Protein AF-A0A843HSG4-F1 (afdb_monomer)

Secondary structure (DSSP, 8-state):
--EEEHHHHHHHTTS-HHHHHHHHHTT-S-TTTEEEETTEEEEEHHHHHHHHTT--

pLDDT: mean 93.92, std 6.82, range [56.56, 98.12]

Radius of gyration: 10.3 Å; Cα contacts (8 Å, |Δi|>4): 56; chains: 1; bounding box: 21×24×22 Å

Sequence (56 aa):
MELLSVAEVAKIMSVNERTLRTWINRKQIPDSVIFRIGNTVRFVRSKFENWVNGGI

Structure (mmCIF, N/CA/C/O backbone):
data_AF-A0A843HSG4-F1
#
_entry.id   AF-A0A843HSG4-F1
#
loop_
_atom_site.group_PDB
_atom_site.id
_atom_site.type_symbol
_atom_site.label_atom_id
_atom_site.label_alt_id
_atom_site.label_comp_id
_atom_site.label_asym_id
_atom_site.label_entity_id
_atom_site.label_seq_id
_atom_site.pdbx_PDB_ins_code
_atom_site.Cartn_x
_atom_site.Cartn_y
_atom_site.Cartn_z
_atom_site.occupancy
_atom_site.B_iso_or_equiv
_atom_site.auth_seq_id
_atom_site.auth_comp_id
_atom_site.auth_asym_id
_atom_site.auth_atom_id
_atom_site.pdbx_PDB_model_num
ATOM 1 N N . MET A 1 1 ? -7.510 14.389 -8.385 1.00 78.25 1 MET A N 1
ATOM 2 C CA . MET A 1 1 ? -6.658 13.550 -7.514 1.00 78.25 1 MET A CA 1
ATOM 3 C C . MET A 1 1 ? -7.340 12.202 -7.381 1.00 78.25 1 MET A C 1
ATOM 5 O O . MET A 1 1 ? -8.428 12.159 -6.827 1.00 78.25 1 MET A O 1
ATOM 9 N N . GLU A 1 2 ? -6.760 11.144 -7.944 1.00 95.19 2 GLU A N 1
ATOM 10 C CA . GLU A 1 2 ? -7.338 9.795 -7.887 1.00 95.19 2 GLU A CA 1
ATOM 11 C C . GLU A 1 2 ? -6.713 9.000 -6.731 1.00 95.19 2 GLU A C 1
ATOM 13 O O . GLU A 1 2 ? -5.489 8.995 -6.560 1.00 95.19 2 GLU A O 1
ATOM 18 N N . LEU A 1 3 ? -7.564 8.375 -5.914 1.00 97.25 3 LEU A N 1
ATOM 19 C CA . LEU A 1 3 ? -7.174 7.629 -4.723 1.00 97.25 3 LEU A CA 1
ATOM 20 C C . LEU A 1 3 ? -7.527 6.156 -4.893 1.00 97.25 3 LEU A C 1
ATOM 22 O O . LEU A 1 3 ? -8.683 5.829 -5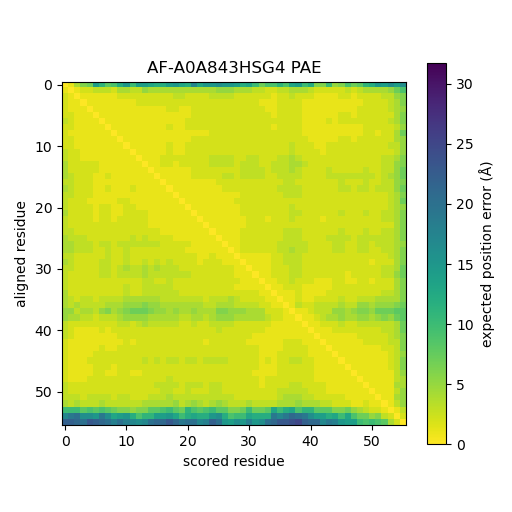.136 1.00 97.25 3 LEU A O 1
ATOM 26 N N . LEU A 1 4 ? -6.551 5.283 -4.670 1.00 97.62 4 LEU A N 1
ATOM 27 C CA . LEU A 1 4 ? -6.743 3.839 -4.653 1.00 97.62 4 LEU A CA 1
ATOM 28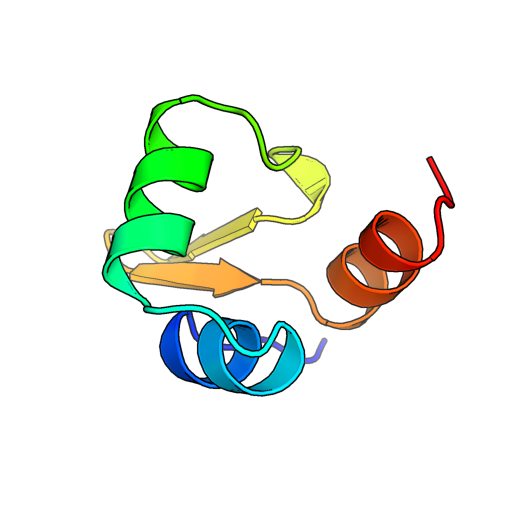 C C . LEU A 1 4 ? -6.855 3.338 -3.214 1.00 97.62 4 LEU A C 1
ATOM 30 O O . LEU A 1 4 ? -6.157 3.788 -2.302 1.00 97.62 4 LEU A O 1
ATOM 34 N N . SER A 1 5 ? -7.747 2.387 -2.997 1.00 97.50 5 SER A N 1
ATOM 35 C CA . SER A 1 5 ? -7.832 1.597 -1.778 1.00 97.50 5 SER A CA 1
ATOM 36 C C . SER A 1 5 ? -6.693 0.579 -1.687 1.00 97.50 5 SER A C 1
ATOM 38 O O . SER A 1 5 ? -6.061 0.220 -2.679 1.00 97.50 5 SER A O 1
ATOM 40 N N . VAL A 1 6 ? -6.462 0.053 -0.480 1.00 97.06 6 VAL A N 1
ATOM 41 C CA . VAL A 1 6 ? -5.528 -1.067 -0.266 1.00 97.06 6 VAL A CA 1
ATOM 42 C C . VAL A 1 6 ? -5.907 -2.276 -1.133 1.00 97.06 6 VAL A C 1
ATOM 44 O O . VAL A 1 6 ? -5.020 -2.916 -1.682 1.00 97.06 6 VAL A O 1
ATOM 47 N N . ALA A 1 7 ? -7.205 -2.553 -1.298 1.00 97.50 7 ALA A N 1
ATOM 48 C CA . ALA A 1 7 ? -7.710 -3.658 -2.110 1.00 97.50 7 ALA A CA 1
ATOM 49 C C . ALA A 1 7 ? -7.396 -3.489 -3.606 1.00 97.50 7 ALA A C 1
ATOM 51 O O . ALA A 1 7 ? -7.003 -4.443 -4.272 1.00 97.50 7 ALA A O 1
ATOM 52 N N . GLU A 1 8 ? -7.542 -2.278 -4.148 1.00 98.12 8 GLU A N 1
ATOM 53 C CA . GLU A 1 8 ? -7.203 -1.994 -5.550 1.00 98.12 8 GLU A CA 1
ATOM 54 C C . GLU A 1 8 ? -5.700 -2.112 -5.791 1.00 98.12 8 GLU A C 1
ATOM 56 O O . GLU A 1 8 ? -5.282 -2.767 -6.742 1.00 98.12 8 GLU A O 1
ATOM 61 N N . VAL A 1 9 ? -4.881 -1.561 -4.892 1.00 97.56 9 VAL A N 1
ATOM 62 C CA . VAL A 1 9 ? -3.420 -1.692 -4.981 1.00 97.56 9 VAL A CA 1
ATOM 63 C C . VAL A 1 9 ? -2.982 -3.152 -4.849 1.00 97.56 9 VAL A C 1
ATOM 65 O O . VAL A 1 9 ? -2.103 -3.591 -5.586 1.00 97.56 9 VAL A O 1
ATOM 68 N N . ALA A 1 10 ? -3.629 -3.929 -3.975 1.00 97.62 10 ALA A N 1
ATOM 69 C CA . ALA A 1 10 ? -3.375 -5.362 -3.819 1.00 97.62 10 ALA A CA 1
ATOM 70 C C . ALA A 1 10 ? -3.582 -6.113 -5.137 1.00 97.62 10 ALA A C 1
ATOM 72 O O . ALA A 1 10 ? -2.726 -6.897 -5.543 1.00 97.62 10 ALA A O 1
ATOM 73 N N . LYS A 1 11 ? -4.683 -5.812 -5.837 1.00 97.81 11 LYS A N 1
ATOM 74 C CA . LYS A 1 11 ? -4.976 -6.379 -7.157 1.00 97.81 11 LYS A CA 1
ATOM 75 C C . LYS A 1 11 ? -3.937 -5.966 -8.197 1.00 97.81 11 LYS A C 1
ATOM 77 O O . LYS A 1 11 ? -3.443 -6.832 -8.907 1.00 97.81 11 LYS A O 1
ATOM 82 N N . ILE A 1 12 ? -3.571 -4.682 -8.260 1.00 96.38 12 ILE A N 1
ATOM 83 C CA . ILE A 1 12 ? -2.580 -4.177 -9.228 1.00 96.38 12 ILE A CA 1
ATOM 84 C C . ILE A 1 12 ? -1.220 -4.855 -9.027 1.00 96.38 12 ILE A C 1
ATOM 86 O O . ILE A 1 12 ? -0.610 -5.321 -9.982 1.00 96.38 12 ILE A O 1
ATOM 90 N N . MET A 1 13 ? -0.760 -4.958 -7.780 1.00 95.00 13 MET A N 1
ATOM 91 C CA . MET A 1 13 ? 0.527 -5.577 -7.453 1.00 95.00 13 MET A CA 1
ATOM 92 C C . MET A 1 13 ? 0.474 -7.112 -7.419 1.00 95.00 13 MET A C 1
ATOM 94 O O . MET A 1 13 ? 1.501 -7.742 -7.185 1.00 95.00 13 MET A O 1
ATOM 98 N N . SER A 1 14 ? -0.701 -7.720 -7.624 1.00 96.88 14 SER A N 1
ATOM 99 C CA . SER A 1 14 ? -0.923 -9.167 -7.490 1.00 96.88 14 SER A CA 1
ATOM 100 C C . SER A 1 14 ? -0.449 -9.734 -6.141 1.00 96.88 14 SER A C 1
ATOM 102 O O . SER A 1 14 ? 0.142 -10.810 -6.067 1.00 96.88 14 SER A O 1
ATOM 104 N N . VAL A 1 15 ? -0.719 -9.012 -5.048 1.00 96.94 15 VAL A N 1
ATOM 105 C CA . VAL A 1 15 ? -0.396 -9.424 -3.669 1.00 96.94 15 VAL A CA 1
ATOM 106 C C . VAL A 1 15 ? -1.638 -9.417 -2.781 1.00 96.94 15 VAL A C 1
ATOM 108 O O . VAL A 1 15 ? -2.672 -8.851 -3.118 1.00 96.94 15 VAL A O 1
ATOM 111 N N . ASN A 1 16 ? -1.545 -10.028 -1.600 1.00 97.56 16 ASN A N 1
ATOM 112 C CA . ASN A 1 16 ? -2.617 -9.969 -0.608 1.00 97.56 16 ASN A CA 1
ATOM 113 C C . ASN A 1 16 ? -2.675 -8.583 0.072 1.00 97.56 16 ASN A C 1
ATOM 115 O O . ASN A 1 16 ? -1.638 -7.993 0.383 1.00 97.56 16 ASN A O 1
ATOM 119 N N . GLU A 1 17 ? -3.874 -8.093 0.404 1.00 97.56 17 GLU A N 1
ATOM 120 C CA . GLU A 1 17 ? -4.052 -6.854 1.181 1.00 97.56 17 GLU A CA 1
ATOM 121 C C . GLU A 1 17 ? -3.279 -6.860 2.505 1.00 97.56 17 GLU A C 1
ATOM 123 O O . GLU A 1 17 ? -2.739 -5.834 2.924 1.00 97.56 17 GLU A O 1
ATOM 128 N N . ARG A 1 18 ? -3.196 -8.018 3.172 1.00 97.31 18 ARG A N 1
ATOM 129 C CA . ARG A 1 18 ? -2.433 -8.183 4.412 1.00 97.31 18 ARG A CA 1
ATOM 130 C C . ARG A 1 18 ? -0.954 -7.883 4.194 1.00 97.31 18 ARG A C 1
ATOM 132 O O . ARG A 1 18 ? -0.357 -7.212 5.030 1.00 97.31 18 ARG A O 1
ATOM 139 N N . THR A 1 19 ? -0.392 -8.322 3.069 1.00 97.25 19 THR A N 1
ATOM 140 C CA . THR A 1 19 ? 1.000 -8.050 2.693 1.00 97.25 19 THR A CA 1
ATOM 141 C C . THR A 1 19 ? 1.231 -6.548 2.546 1.00 97.25 19 THR A C 1
ATOM 143 O O . THR A 1 19 ? 2.146 -6.015 3.170 1.00 97.25 19 THR A O 1
ATOM 146 N N . LEU A 1 20 ? 0.347 -5.840 1.834 1.00 96.00 20 LEU A N 1
ATOM 147 C CA . LEU A 1 20 ? 0.424 -4.379 1.714 1.00 96.00 20 LEU A CA 1
ATOM 148 C C . LEU A 1 20 ? 0.330 -3.675 3.066 1.00 96.00 20 LEU A C 1
ATOM 150 O O . LEU A 1 20 ? 1.120 -2.779 3.349 1.00 96.00 20 LEU A O 1
ATOM 154 N N . ARG A 1 21 ? -0.597 -4.092 3.936 1.00 95.06 21 ARG A N 1
ATOM 155 C CA . ARG A 1 21 ? -0.708 -3.534 5.295 1.00 95.06 21 ARG A CA 1
ATOM 156 C C . ARG A 1 21 ? 0.568 -3.757 6.100 1.00 95.06 21 ARG A C 1
ATOM 158 O O . ARG A 1 21 ? 1.008 -2.853 6.804 1.00 95.06 21 ARG A O 1
ATOM 165 N N . THR A 1 22 ? 1.188 -4.929 5.978 1.00 97.31 22 THR A N 1
ATOM 166 C CA . THR A 1 22 ? 2.487 -5.203 6.595 1.00 97.31 22 THR A CA 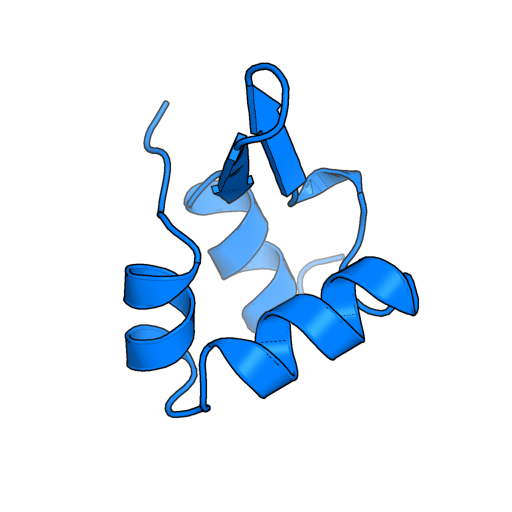1
ATOM 167 C C . THR A 1 22 ? 3.575 -4.280 6.048 1.00 97.31 22 THR A C 1
ATOM 169 O O . THR A 1 22 ? 4.322 -3.723 6.847 1.00 97.31 22 THR A O 1
ATOM 172 N N . TRP A 1 23 ? 3.646 -4.060 4.734 1.00 96.38 23 TRP A N 1
ATOM 173 C CA . TRP A 1 23 ? 4.620 -3.145 4.127 1.00 96.38 23 TRP A CA 1
ATOM 174 C C . TRP A 1 23 ? 4.427 -1.696 4.580 1.00 96.38 23 TRP A C 1
ATOM 176 O O . TRP A 1 23 ? 5.402 -1.037 4.936 1.00 96.38 23 TRP A O 1
ATOM 186 N N . ILE A 1 24 ? 3.177 -1.226 4.656 1.00 94.88 24 ILE A N 1
ATOM 187 C CA . ILE A 1 24 ? 2.830 0.094 5.206 1.00 94.88 24 ILE A CA 1
ATOM 188 C C . ILE A 1 24 ? 3.315 0.212 6.655 1.00 94.88 24 ILE A C 1
ATOM 190 O O . ILE A 1 24 ? 4.012 1.162 7.002 1.00 94.88 24 ILE A O 1
ATOM 194 N N . ASN A 1 25 ? 2.991 -0.769 7.503 1.00 94.56 25 ASN A N 1
ATOM 195 C CA . ASN A 1 25 ? 3.365 -0.747 8.920 1.00 94.56 25 ASN A CA 1
ATOM 196 C C . ASN A 1 25 ? 4.885 -0.812 9.125 1.00 94.56 25 ASN A C 1
ATOM 198 O O . ASN A 1 25 ? 5.410 -0.222 10.065 1.00 94.56 25 ASN A O 1
ATOM 202 N N . ARG A 1 26 ? 5.595 -1.512 8.235 1.00 96.88 26 ARG A N 1
ATOM 203 C CA . ARG A 1 26 ? 7.061 -1.605 8.222 1.00 96.88 26 ARG A CA 1
ATOM 204 C C . ARG A 1 26 ? 7.742 -0.424 7.524 1.00 96.88 26 ARG A C 1
ATOM 206 O O . ARG A 1 26 ? 8.961 -0.447 7.399 1.00 96.88 26 ARG A O 1
ATOM 213 N N . LYS A 1 27 ? 6.985 0.586 7.073 1.00 94.25 27 LYS A N 1
ATOM 214 C CA . LYS A 1 27 ? 7.487 1.762 6.338 1.00 94.25 27 LYS A CA 1
ATOM 215 C C . LYS A 1 27 ? 8.282 1.408 5.070 1.00 94.25 27 LYS A C 1
ATOM 217 O O . LYS A 1 27 ? 9.210 2.111 4.694 1.00 94.25 27 LYS A O 1
ATOM 222 N N . GLN A 1 28 ? 7.918 0.307 4.412 1.00 94.69 28 GLN A N 1
ATOM 223 C CA . GLN A 1 28 ? 8.533 -0.132 3.150 1.00 94.69 28 GLN A CA 1
ATOM 224 C C . GLN A 1 28 ? 7.925 0.564 1.927 1.00 94.69 28 GLN A C 1
ATOM 226 O O . GLN A 1 28 ? 8.508 0.544 0.848 1.00 94.69 28 GLN A O 1
ATOM 231 N N . ILE A 1 29 ? 6.753 1.176 2.097 1.00 93.81 29 ILE A N 1
ATOM 232 C CA . ILE A 1 29 ? 6.133 2.047 1.103 1.00 93.81 29 ILE A CA 1
ATOM 233 C C . ILE A 1 29 ? 6.392 3.489 1.548 1.00 93.81 29 ILE A C 1
ATOM 235 O O . ILE A 1 29 ? 6.098 3.800 2.708 1.00 93.81 29 ILE A O 1
ATOM 239 N N . PRO A 1 30 ? 6.913 4.367 0.674 1.00 93.38 30 PRO A N 1
ATOM 240 C CA . PRO A 1 30 ? 7.146 5.761 1.025 1.00 93.38 30 PRO A CA 1
ATOM 241 C C . PRO A 1 30 ? 5.864 6.453 1.505 1.00 93.38 30 PRO A C 1
ATOM 243 O O . PRO A 1 30 ? 4.820 6.368 0.854 1.00 93.38 30 PRO A O 1
ATOM 246 N N . ASP A 1 31 ? 5.949 7.208 2.606 1.00 93.12 31 ASP A N 1
ATOM 247 C CA . ASP A 1 31 ? 4.805 7.964 3.143 1.00 93.12 31 ASP A CA 1
ATOM 248 C C . ASP A 1 31 ? 4.258 8.985 2.129 1.00 93.12 31 ASP A C 1
ATOM 250 O O . ASP A 1 31 ? 3.083 9.332 2.179 1.00 93.12 31 ASP A O 1
ATOM 254 N N . SER A 1 32 ? 5.072 9.429 1.163 1.00 92.88 32 SER A N 1
ATOM 255 C CA . SER A 1 32 ? 4.648 10.333 0.089 1.00 92.88 32 SER A CA 1
ATOM 256 C C . SER A 1 32 ? 3.581 9.725 -0.827 1.00 92.88 32 SER A C 1
ATOM 258 O O . SER A 1 32 ? 2.761 10.475 -1.362 1.00 92.88 32 SER A O 1
ATOM 260 N N . VAL A 1 33 ? 3.581 8.398 -0.996 1.00 95.19 33 VAL A N 1
ATOM 261 C CA . VAL A 1 33 ? 2.627 7.623 -1.807 1.00 95.19 33 VAL A CA 1
ATOM 262 C C . VAL A 1 33 ? 1.317 7.387 -1.045 1.00 95.19 33 VAL A C 1
ATOM 264 O O . VAL A 1 33 ? 0.241 7.285 -1.645 1.00 95.19 33 VAL A O 1
ATOM 267 N N . ILE A 1 34 ? 1.403 7.324 0.284 1.00 95.88 34 ILE A N 1
ATOM 268 C CA . ILE A 1 34 ? 0.297 7.004 1.180 1.00 95.88 34 ILE A CA 1
ATOM 269 C C . ILE A 1 34 ? -0.489 8.272 1.523 1.00 95.88 34 ILE A C 1
ATOM 271 O O . ILE A 1 34 ? 0.053 9.285 1.952 1.00 95.88 34 ILE A O 1
ATOM 275 N N . PHE A 1 35 ? -1.810 8.191 1.410 1.00 96.06 35 PHE A N 1
ATOM 276 C CA . PHE A 1 35 ? -2.736 9.220 1.860 1.00 96.06 35 PHE A CA 1
ATOM 277 C C . PHE A 1 35 ? -3.651 8.648 2.945 1.00 96.06 35 PHE A C 1
ATOM 279 O O . PHE A 1 35 ? -4.331 7.645 2.727 1.00 96.06 35 PHE A O 1
ATOM 286 N N . ARG A 1 36 ? -3.666 9.256 4.135 1.00 94.44 36 ARG A N 1
ATOM 287 C CA . ARG A 1 36 ? -4.499 8.805 5.262 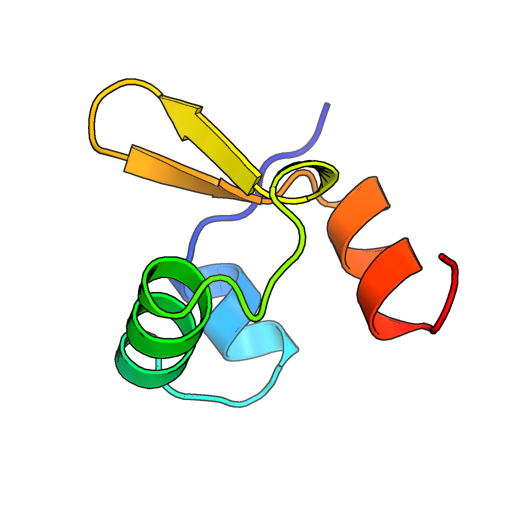1.00 94.44 36 ARG A CA 1
ATOM 288 C C . ARG A 1 36 ? -5.711 9.722 5.426 1.00 94.44 36 ARG A C 1
ATOM 290 O O . ARG A 1 36 ? -5.554 10.933 5.523 1.00 94.44 36 ARG A O 1
ATOM 297 N N . ILE A 1 37 ? -6.905 9.131 5.486 1.00 92.44 37 ILE A N 1
ATOM 298 C CA . ILE A 1 37 ? -8.166 9.816 5.811 1.00 92.44 37 ILE A CA 1
ATOM 299 C C . ILE A 1 37 ? -8.701 9.188 7.098 1.00 92.44 37 ILE A C 1
ATOM 301 O O . ILE A 1 37 ? -9.276 8.095 7.076 1.00 92.44 37 ILE A O 1
ATOM 305 N N . GLY A 1 38 ? -8.441 9.838 8.235 1.00 92.12 38 GLY A N 1
ATOM 306 C CA . GLY A 1 38 ? -8.613 9.212 9.548 1.00 92.12 38 GLY A CA 1
ATOM 307 C C . GLY A 1 38 ? -7.815 7.904 9.628 1.00 92.12 38 GLY A C 1
ATOM 308 O O . GLY A 1 38 ? -6.626 7.878 9.317 1.00 92.12 38 GLY A O 1
ATOM 309 N N . ASN A 1 39 ? -8.492 6.802 9.962 1.00 90.12 39 ASN A N 1
ATOM 310 C CA . ASN A 1 39 ? -7.889 5.462 10.019 1.00 90.12 39 ASN A CA 1
ATOM 311 C C . ASN A 1 39 ? -7.827 4.744 8.658 1.00 90.12 39 ASN A C 1
ATOM 313 O O . ASN A 1 39 ? -7.301 3.633 8.564 1.00 90.12 39 AS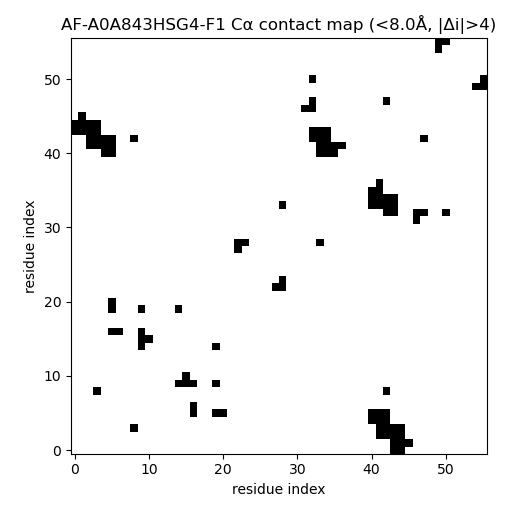N A O 1
ATOM 317 N N . THR A 1 40 ? -8.370 5.342 7.596 1.00 93.94 40 THR A N 1
ATOM 318 C CA . THR A 1 40 ? -8.401 4.718 6.272 1.00 93.94 40 THR A CA 1
ATOM 319 C C . THR A 1 40 ? -7.131 5.041 5.499 1.00 93.94 40 THR A C 1
ATOM 321 O O . THR A 1 40 ? -6.801 6.207 5.282 1.00 93.94 40 THR A O 1
ATOM 324 N N . VAL A 1 41 ? -6.446 3.999 5.026 1.00 96.12 41 VAL A N 1
ATOM 325 C CA . VAL A 1 41 ? -5.293 4.124 4.127 1.00 96.12 41 VAL A CA 1
ATOM 326 C C . VAL A 1 41 ? -5.759 4.143 2.671 1.00 96.12 41 VAL A C 1
ATOM 328 O O . VAL A 1 41 ? -6.516 3.271 2.228 1.00 96.12 41 VAL A O 1
ATOM 331 N N . ARG A 1 42 ? -5.279 5.140 1.932 1.00 97.31 42 ARG A N 1
ATOM 332 C CA . ARG A 1 42 ? -5.405 5.299 0.484 1.00 97.31 42 ARG A CA 1
ATOM 333 C C . ARG A 1 42 ? -4.027 5.505 -0.138 1.00 97.31 42 ARG A C 1
ATOM 335 O O . ARG A 1 42 ? -3.070 5.850 0.550 1.00 97.31 42 ARG A O 1
ATOM 342 N N . PHE A 1 43 ? -3.945 5.313 -1.443 1.00 97.25 43 PHE A N 1
ATOM 343 C CA . PHE A 1 43 ? -2.753 5.546 -2.246 1.00 97.25 43 PHE A CA 1
ATOM 344 C C . PHE A 1 43 ? -3.074 6.601 -3.292 1.00 97.25 43 PHE A C 1
ATOM 346 O O . PHE A 1 43 ? -4.091 6.502 -3.977 1.00 97.25 43 PHE A O 1
ATOM 353 N N . VAL A 1 44 ? -2.223 7.614 -3.423 1.00 96.25 44 VAL A N 1
ATOM 354 C CA . VAL A 1 44 ? -2.358 8.574 -4.523 1.00 96.25 44 VAL A CA 1
ATOM 355 C C . VAL A 1 44 ? -1.904 7.868 -5.795 1.00 96.25 44 VAL A C 1
ATOM 35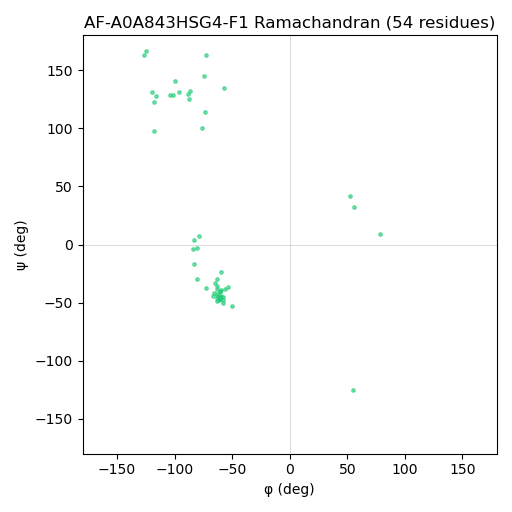7 O O . VAL A 1 44 ? -0.720 7.546 -5.893 1.00 96.25 44 VAL A O 1
ATOM 360 N N . ARG A 1 45 ? -2.814 7.623 -6.752 1.00 96.44 45 ARG A N 1
ATOM 361 C CA . ARG A 1 45 ? -2.528 6.775 -7.926 1.00 96.44 45 ARG A CA 1
ATOM 362 C C . ARG A 1 45 ? -1.236 7.180 -8.637 1.00 96.44 45 ARG A C 1
ATOM 364 O O . ARG A 1 45 ? -0.349 6.350 -8.777 1.00 96.44 45 ARG A O 1
ATOM 371 N N . SER A 1 46 ? -1.099 8.455 -8.997 1.00 95.38 46 SER A N 1
ATOM 372 C CA . SER A 1 46 ? 0.068 8.944 -9.743 1.00 95.38 46 SER A CA 1
ATOM 373 C C . SER A 1 46 ? 1.392 8.717 -9.009 1.00 95.38 46 SER A C 1
ATOM 375 O O . SER A 1 46 ? 2.389 8.340 -9.612 1.00 95.38 46 SER A O 1
ATOM 377 N N . LYS A 1 47 ? 1.414 8.906 -7.686 1.00 95.94 47 LYS A N 1
ATOM 378 C CA . LYS A 1 47 ? 2.616 8.669 -6.877 1.00 95.94 47 LYS A CA 1
ATOM 379 C C . LYS A 1 47 ? 2.918 7.185 -6.724 1.00 95.94 47 LYS A C 1
ATOM 381 O O . LYS A 1 47 ? 4.080 6.800 -6.71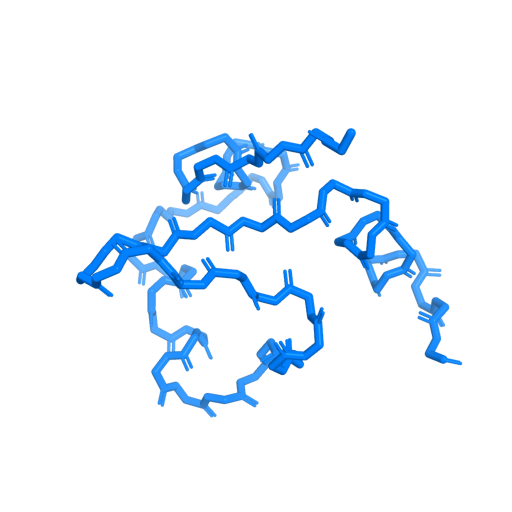5 1.00 95.94 47 LYS A O 1
ATOM 386 N N . PHE A 1 48 ? 1.875 6.370 -6.588 1.00 95.81 48 PHE A N 1
ATOM 387 C CA . PHE A 1 48 ? 2.001 4.922 -6.522 1.00 95.81 48 PHE A CA 1
ATOM 388 C C . PHE A 1 48 ? 2.581 4.358 -7.823 1.00 95.81 48 PHE A C 1
ATOM 390 O O . PHE A 1 48 ? 3.548 3.608 -7.766 1.00 95.81 48 PHE A O 1
ATOM 397 N N . GLU A 1 49 ? 2.051 4.764 -8.976 1.00 94.88 49 GLU A N 1
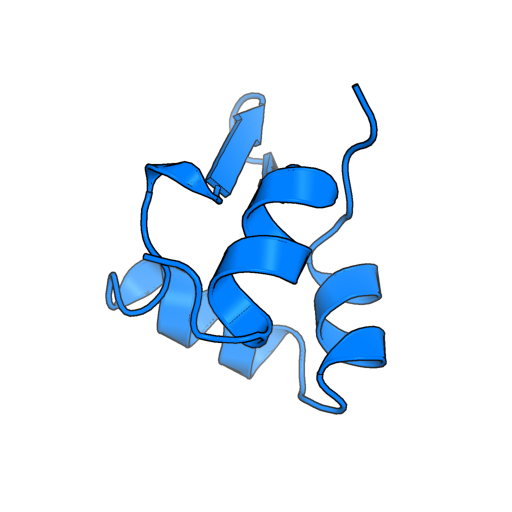ATOM 398 C CA . GLU A 1 49 ? 2.553 4.341 -10.287 1.00 94.88 49 GLU A CA 1
ATOM 399 C C . GLU A 1 49 ? 4.008 4.769 -10.495 1.00 94.88 49 GLU A C 1
ATOM 401 O O . GLU A 1 49 ? 4.833 3.945 -10.883 1.00 94.88 49 GLU A O 1
ATOM 406 N N . ASN A 1 50 ? 4.354 6.019 -10.164 1.00 94.88 50 ASN A N 1
ATOM 407 C CA . ASN A 1 50 ? 5.740 6.487 -10.232 1.00 94.88 50 ASN A CA 1
ATOM 408 C C . ASN A 1 50 ? 6.673 5.631 -9.362 1.00 94.88 50 ASN A C 1
ATOM 410 O O . ASN A 1 50 ? 7.697 5.162 -9.851 1.00 94.88 50 ASN A O 1
ATOM 414 N N . TRP A 1 51 ? 6.288 5.369 -8.109 1.00 93.44 51 TRP A N 1
ATOM 415 C CA . TRP A 1 51 ? 7.071 4.550 -7.183 1.00 93.44 51 TRP A CA 1
ATOM 416 C C . TRP A 1 51 ? 7.275 3.115 -7.689 1.00 93.44 51 TRP A C 1
ATOM 418 O O . TRP A 1 51 ? 8.400 2.617 -7.674 1.00 93.44 51 TRP A O 1
ATOM 428 N N . VAL A 1 52 ? 6.215 2.453 -8.168 1.00 91.62 52 VAL A N 1
ATOM 429 C CA . VAL A 1 52 ? 6.300 1.076 -8.692 1.00 91.62 52 VAL A CA 1
ATOM 430 C C . VAL A 1 52 ? 7.193 0.998 -9.929 1.00 91.62 52 VAL A C 1
ATOM 432 O O . VAL A 1 52 ? 7.933 0.030 -10.087 1.00 91.62 52 VAL A O 1
ATOM 435 N N . ASN A 1 53 ? 7.178 2.028 -10.773 1.00 92.50 53 ASN A N 1
ATOM 436 C CA . ASN A 1 53 ? 8.025 2.108 -11.962 1.00 92.50 53 ASN A CA 1
ATOM 437 C C . ASN A 1 53 ? 9.482 2.515 -11.654 1.00 92.50 53 ASN A C 1
ATOM 439 O 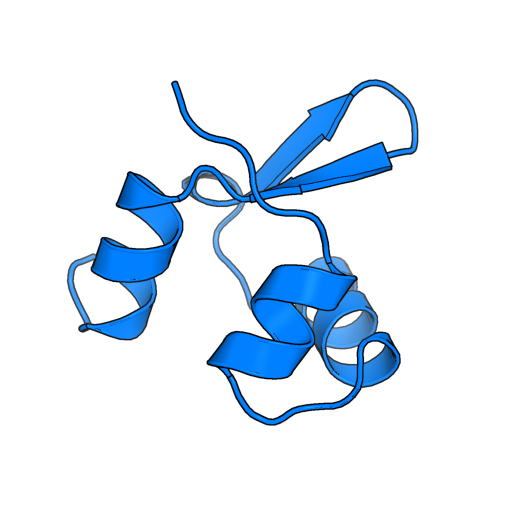O . ASN A 1 53 ? 10.255 2.753 -12.579 1.00 92.50 53 ASN A O 1
ATOM 443 N N . GLY A 1 54 ? 9.873 2.604 -10.377 1.00 85.50 54 GLY A N 1
ATOM 444 C CA . GLY A 1 54 ? 11.230 2.970 -9.961 1.00 85.50 54 GLY A CA 1
ATOM 445 C C . GLY A 1 54 ? 11.532 4.470 -10.029 1.00 85.50 54 GLY A C 1
ATOM 446 O O . GLY A 1 54 ? 12.683 4.863 -9.856 1.00 85.50 54 GLY A O 1
ATOM 447 N N . GLY A 1 55 ? 10.520 5.309 -10.261 1.00 70.06 55 GLY A N 1
ATOM 448 C CA . GLY A 1 55 ? 10.627 6.758 -10.146 1.00 70.06 55 GLY A CA 1
ATOM 449 C C . GLY A 1 55 ? 10.618 7.162 -8.675 1.00 70.06 55 GLY A C 1
ATOM 450 O O . GLY A 1 55 ? 9.554 7.196 -8.051 1.00 70.06 55 GLY A O 1
ATOM 451 N N . ILE A 1 56 ? 11.802 7.437 -8.125 1.00 56.56 56 ILE A N 1
ATOM 452 C CA . ILE A 1 56 ? 11.974 8.077 -6.813 1.00 56.56 56 ILE A CA 1
ATOM 453 C C . ILE A 1 56 ? 12.230 9.564 -7.031 1.00 56.56 56 ILE A C 1
ATOM 455 O O . ILE A 1 56 ? 13.134 9.881 -7.834 1.00 56.56 56 ILE A O 1
#

Nearest PDB structures (foldseek):
  8efy-assembly1_D  TM=5.636E-01  e=7.870E-01  Thermus thermophilus HB8
  7x7q-assembly1_P  TM=5.083E-01  e=5.587E-01  Pseudomonas aeruginosa PAO1
  8efv-assembly1_D  TM=5.634E-01  e=1.109E+00  Thermus thermophilus HB8
  8efy-assembly1_A  TM=5.828E-01  e=1.271E+00  Thermus thermophilus HB8
  8c0d-assembly1_A  TM=5.043E-01  e=1.918E+00  Homo sapiens

Foldseek 3Di:
DDKAALVRVCVVVVHDSVVVVVCVVVCVDPVVQWDDDDPGIIGDVVVVVCVVVVND

Solvent-accessible surface area (backbone atoms only — not comparable to full-atom values): 3306 Å² total; per-residue (Å²): 137,60,75,35,46,54,66,56,50,16,59,75,69,73,47,55,50,67,56,53,52,50,34,52,75,69,61,73,49,62,67,87,27,50,41,72,60,85,94,44,66,31,30,35,46,72,48,43,54,35,47,76,72,69,51,125

Mean predicted aligned error: 2.84 Å